Protein AF-A0AB37XNT4-F1 (afdb_monomer_lite)

Structure (mmCIF, N/CA/C/O backbone):
data_AF-A0AB37XNT4-F1
#
_entry.id   AF-A0AB37XNT4-F1
#
loop_
_atom_site.group_PDB
_atom_site.id
_atom_site.type_symbol
_atom_site.label_atom_id
_atom_site.label_alt_id
_atom_site.label_comp_id
_atom_site.label_asym_id
_atom_site.label_entity_id
_atom_site.label_seq_id
_atom_site.pdbx_PDB_ins_code
_atom_site.Cartn_x
_atom_site.Cartn_y
_atom_site.Cartn_z
_atom_site.occupancy
_atom_site.B_iso_or_equiv
_atom_site.auth_seq_id
_atom_site.auth_comp_id
_atom_site.auth_asym_id
_atom_site.auth_atom_id
_atom_site.pdbx_PDB_model_num
ATOM 1 N N . ARG A 1 1 ? -1.175 14.781 5.960 1.00 60.75 1 ARG A N 1
ATOM 2 C CA . ARG A 1 1 ? -1.806 15.067 7.272 1.00 60.75 1 ARG A CA 1
ATOM 3 C C . ARG A 1 1 ? -3.332 14.944 7.204 1.00 60.75 1 ARG A C 1
ATOM 5 O O . ARG A 1 1 ? -3.859 14.087 7.893 1.00 60.75 1 ARG A O 1
ATOM 12 N N . TYR A 1 2 ? -4.024 15.698 6.337 1.00 84.31 2 TYR A N 1
ATOM 13 C CA . TYR A 1 2 ? -5.500 15.709 6.272 1.00 84.31 2 TYR A CA 1
ATOM 14 C C . TYR A 1 2 ? -6.149 14.362 5.913 1.00 84.31 2 TYR A C 1
ATOM 16 O O . TYR A 1 2 ? -7.050 13.929 6.620 1.00 84.31 2 TYR A O 1
ATOM 24 N N . TYR A 1 3 ? -5.647 13.655 4.892 1.00 90.50 3 TYR A N 1
ATOM 25 C CA . TYR A 1 3 ? -6.221 12.363 4.488 1.00 90.50 3 TYR A CA 1
ATOM 26 C C . TYR A 1 3 ? -6.185 11.316 5.607 1.00 90.50 3 TYR A C 1
ATOM 28 O O . TYR A 1 3 ? -7.192 10.680 5.884 1.00 90.50 3 TYR A O 1
ATOM 36 N N . MET A 1 4 ? -5.052 11.177 6.301 1.00 92.94 4 MET A N 1
ATOM 37 C CA . MET A 1 4 ? -4.927 10.187 7.376 1.00 92.94 4 MET A CA 1
ATOM 38 C C . MET A 1 4 ? -5.792 10.518 8.589 1.00 92.94 4 MET A C 1
ATOM 40 O O . MET A 1 4 ? -6.314 9.599 9.207 1.00 92.94 4 MET A O 1
ATOM 44 N N . ALA A 1 5 ? -5.974 11.801 8.908 1.00 92.94 5 ALA A N 1
ATOM 45 C CA . ALA A 1 5 ? -6.881 12.213 9.975 1.00 92.94 5 ALA A CA 1
ATOM 46 C C . ALA A 1 5 ? -8.344 11.879 9.631 1.00 92.94 5 ALA A C 1
ATOM 48 O O . ALA A 1 5 ? -9.057 11.339 10.469 1.00 92.94 5 ALA A O 1
ATOM 49 N N . ALA A 1 6 ? -8.770 12.122 8.386 1.00 95.12 6 ALA A N 1
ATOM 50 C CA . ALA A 1 6 ? -10.111 11.758 7.929 1.00 95.12 6 ALA A CA 1
ATOM 51 C C . ALA A 1 6 ? -10.326 10.234 7.915 1.00 95.12 6 ALA A C 1
ATOM 53 O O . ALA A 1 6 ? -11.342 9.747 8.400 1.00 95.12 6 ALA A O 1
ATOM 54 N N . LEU A 1 7 ? -9.352 9.462 7.417 1.00 96.88 7 LEU A N 1
ATOM 55 C CA . LEU A 1 7 ? -9.419 7.997 7.453 1.00 96.88 7 LEU A CA 1
ATOM 56 C C . LEU A 1 7 ? -9.465 7.471 8.893 1.00 96.88 7 LEU A C 1
ATOM 58 O O . LEU A 1 7 ? -10.195 6.521 9.165 1.00 96.88 7 LEU A O 1
ATOM 62 N N . ALA A 1 8 ? -8.708 8.083 9.810 1.00 97.00 8 ALA A N 1
ATOM 63 C CA . ALA A 1 8 ? -8.738 7.731 11.224 1.00 97.00 8 ALA A CA 1
ATOM 64 C C . ALA A 1 8 ? -10.135 7.939 11.805 1.00 97.00 8 ALA A C 1
ATOM 66 O O . ALA A 1 8 ? -10.679 7.012 12.396 1.00 97.00 8 ALA A O 1
ATOM 67 N N . ASP A 1 9 ? -10.749 9.094 11.551 1.00 97.00 9 ASP A N 1
ATOM 68 C CA . ASP A 1 9 ? -12.101 9.392 12.012 1.00 97.00 9 ASP A CA 1
ATOM 69 C C . ASP A 1 9 ? -13.128 8.371 11.494 1.00 97.00 9 ASP A C 1
ATOM 71 O O . ASP A 1 9 ? -13.806 7.715 12.286 1.00 97.00 9 ASP A O 1
ATOM 75 N N . ILE A 1 10 ? -13.144 8.135 10.176 1.00 97.75 10 ILE A N 1
ATOM 76 C CA . ILE A 1 10 ? -14.071 7.200 9.521 1.00 97.75 10 ILE A CA 1
ATOM 77 C C . ILE A 1 10 ? -13.877 5.762 10.026 1.00 97.75 10 ILE A C 1
ATOM 79 O O . ILE A 1 10 ? -14.852 5.032 10.213 1.00 97.75 10 ILE A O 1
ATOM 83 N N . SER A 1 11 ? -12.634 5.339 10.287 1.00 98.00 11 SER A N 1
ATOM 84 C CA . SER A 1 11 ? -12.341 3.970 10.739 1.00 98.00 11 SER A CA 1
ATOM 85 C C . SER A 1 11 ? -13.003 3.621 12.079 1.00 98.00 11 SER A C 1
ATOM 87 O O . SER A 1 11 ? -13.294 2.452 12.343 1.00 98.00 11 SER A O 1
ATOM 89 N N . ARG A 1 12 ? -13.308 4.622 12.912 1.00 96.69 12 ARG A N 1
ATOM 90 C CA . ARG A 1 12 ? -13.919 4.413 14.232 1.00 96.69 12 ARG A CA 1
ATOM 91 C C . ARG A 1 12 ? -15.399 4.052 14.160 1.00 96.69 12 ARG A C 1
ATOM 93 O O . ARG A 1 12 ? -15.941 3.549 15.142 1.00 96.69 12 ARG A O 1
ATOM 100 N N . TYR A 1 13 ? -16.066 4.272 13.026 1.00 97.81 13 TYR A N 1
ATOM 101 C CA . TYR A 1 13 ? -17.472 3.914 12.907 1.00 97.81 13 TYR A CA 1
ATOM 102 C C . TYR A 1 13 ? -17.661 2.388 12.926 1.00 97.81 13 TYR A C 1
ATOM 104 O O . TYR A 1 13 ? -16.975 1.667 12.192 1.00 97.81 13 TYR A O 1
ATOM 112 N N . PRO A 1 14 ? -18.607 1.862 13.728 1.00 96.50 14 PRO A N 1
ATOM 113 C CA . PRO A 1 14 ? -18.768 0.418 13.910 1.00 96.50 14 PRO A CA 1
ATOM 114 C C . PRO A 1 14 ? -19.217 -0.304 12.632 1.00 96.50 14 PRO A C 1
ATOM 116 O O . PRO A 1 14 ? -18.867 -1.461 12.433 1.00 96.50 14 PRO A O 1
ATOM 119 N N . HIS A 1 15 ? -19.943 0.380 11.743 1.00 97.56 15 HIS A N 1
ATOM 120 C CA . HIS A 1 15 ? -20.413 -0.170 10.466 1.00 97.56 15 HIS A CA 1
ATOM 121 C C . HIS A 1 15 ? -19.362 -0.099 9.344 1.00 97.56 15 HIS A C 1
ATOM 123 O O . HIS A 1 15 ? -19.542 -0.712 8.294 1.00 97.56 15 HIS A O 1
ATOM 129 N N . VAL A 1 16 ? -18.262 0.636 9.544 1.00 98.12 16 VAL A N 1
ATOM 130 C CA . VAL A 1 16 ? -17.162 0.703 8.578 1.00 98.12 16 VAL A CA 1
ATOM 131 C C . VAL A 1 16 ? -16.240 -0.487 8.805 1.00 98.12 16 VAL A C 1
ATOM 133 O O . VAL A 1 16 ? -15.654 -0.631 9.879 1.00 98.12 16 VAL A O 1
ATOM 136 N N . GLN A 1 17 ? -16.089 -1.325 7.780 1.00 97.94 17 GLN A N 1
ATOM 137 C CA . GLN A 1 17 ? -15.220 -2.506 7.826 1.00 97.94 17 GLN A CA 1
ATOM 138 C C . GLN A 1 17 ? -13.769 -2.201 7.438 1.00 97.94 17 GLN A C 1
ATOM 140 O O . GLN A 1 17 ? -12.850 -2.852 7.928 1.00 97.94 17 GLN A O 1
ATOM 145 N N . ALA A 1 18 ? -13.553 -1.221 6.559 1.00 97.69 18 ALA A N 1
ATOM 146 C CA . ALA A 1 18 ? -12.229 -0.830 6.102 1.00 97.69 18 ALA A CA 1
ATOM 147 C C . ALA A 1 18 ? -12.217 0.623 5.620 1.00 97.69 18 ALA A C 1
ATOM 149 O O . ALA A 1 18 ? -13.215 1.133 5.113 1.00 97.69 18 ALA A O 1
ATOM 150 N N . VAL A 1 19 ? -11.058 1.261 5.735 1.00 97.62 19 VAL A N 1
ATOM 151 C CA . VAL A 1 19 ? -10.743 2.553 5.122 1.00 97.62 19 VAL A CA 1
ATOM 152 C C . VAL A 1 19 ? -9.451 2.403 4.336 1.00 97.62 19 VAL A C 1
ATOM 154 O O . VAL A 1 19 ? -8.555 1.673 4.762 1.00 97.62 19 VAL A O 1
ATOM 157 N N . GLY A 1 20 ? -9.313 3.085 3.203 1.00 95.50 20 GLY A N 1
ATOM 158 C CA . 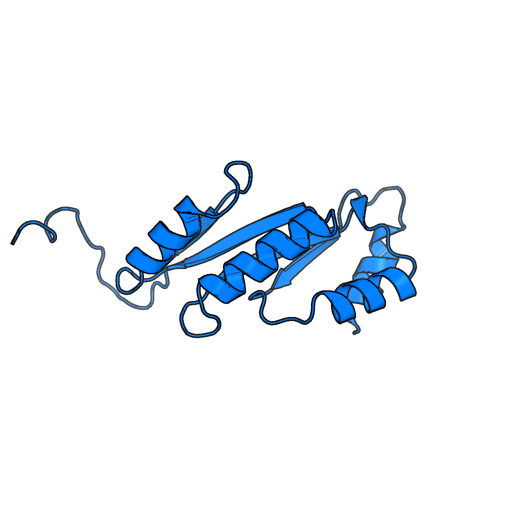GLY A 1 20 ? -8.082 2.967 2.438 1.00 95.50 20 GLY A CA 1
ATOM 159 C C . GLY A 1 20 ? -7.817 4.086 1.456 1.00 95.50 20 GLY A C 1
ATOM 160 O O . GLY A 1 20 ? -8.694 4.884 1.135 1.00 95.50 20 GLY A O 1
ATOM 161 N N . ILE A 1 21 ? -6.564 4.142 1.015 1.00 93.50 21 ILE A N 1
ATOM 162 C CA . ILE A 1 21 ? -6.066 5.134 0.067 1.00 93.50 21 ILE A CA 1
ATOM 163 C C . ILE A 1 21 ? -5.013 4.509 -0.849 1.00 93.50 21 ILE A C 1
ATOM 165 O O . ILE A 1 21 ? -4.246 3.632 -0.439 1.00 93.50 21 ILE A O 1
ATOM 169 N N . GLN A 1 22 ? -4.979 4.979 -2.094 1.00 92.94 22 GLN A N 1
ATOM 170 C CA . GLN A 1 22 ? -3.924 4.659 -3.045 1.00 92.94 22 GLN A CA 1
ATOM 171 C C . GLN A 1 22 ? -2.720 5.592 -2.858 1.00 92.94 22 GLN A C 1
ATOM 173 O O . GLN A 1 22 ? -2.860 6.791 -2.629 1.00 92.94 22 GLN A O 1
ATOM 178 N N . THR A 1 23 ? -1.517 5.047 -2.991 1.00 90.94 23 THR A N 1
ATOM 179 C CA . THR A 1 23 ? -0.256 5.778 -2.889 1.00 90.94 23 THR A CA 1
ATOM 180 C C . THR A 1 23 ? 0.795 5.163 -3.806 1.00 90.94 23 THR A C 1
ATOM 182 O O . THR A 1 23 ? 0.780 3.964 -4.059 1.00 90.94 23 THR A O 1
ATOM 185 N N . ASN A 1 24 ? 1.755 5.956 -4.273 1.00 88.06 24 ASN A N 1
ATOM 186 C CA . ASN A 1 24 ? 2.932 5.465 -4.995 1.00 88.06 24 ASN A CA 1
ATOM 187 C C . ASN A 1 24 ? 4.033 4.899 -4.066 1.00 88.06 24 ASN A C 1
ATOM 189 O O . ASN A 1 24 ? 5.159 4.667 -4.497 1.00 88.06 24 ASN A O 1
ATOM 193 N N . ALA A 1 25 ? 3.729 4.728 -2.774 1.00 86.50 25 ALA A N 1
ATOM 194 C CA . ALA A 1 25 ? 4.657 4.288 -1.732 1.00 86.50 25 ALA A CA 1
ATOM 195 C C . ALA A 1 25 ? 5.856 5.223 -1.469 1.00 86.50 25 ALA A C 1
ATOM 197 O O . ALA A 1 25 ? 6.776 4.855 -0.742 1.00 86.50 25 ALA A O 1
ATOM 198 N N . SER A 1 26 ? 5.839 6.465 -1.966 1.00 82.62 26 SER A N 1
ATOM 199 C CA . SER A 1 26 ? 6.906 7.445 -1.714 1.00 82.62 26 SER A CA 1
ATOM 200 C C . SER A 1 26 ? 6.748 8.208 -0.386 1.00 82.62 26 SER A C 1
ATOM 202 O O . SER A 1 26 ? 7.335 9.276 -0.210 1.00 82.62 26 SER A O 1
ATOM 204 N N . PHE A 1 27 ? 5.929 7.708 0.544 1.00 82.81 27 PHE A N 1
ATOM 205 C CA . PHE A 1 27 ? 5.588 8.379 1.800 1.00 82.81 27 PHE A CA 1
ATOM 206 C C . PHE A 1 27 ? 6.489 7.949 2.970 1.00 82.81 27 PHE A C 1
ATOM 208 O O . PHE A 1 27 ? 7.165 6.921 2.936 1.00 82.81 27 PHE A O 1
ATOM 215 N N . SER A 1 28 ? 6.473 8.742 4.045 1.00 89.44 28 SER A N 1
ATOM 216 C CA . SER A 1 28 ? 7.014 8.331 5.345 1.00 89.44 28 SER A CA 1
ATOM 217 C C . SER A 1 28 ? 5.973 7.486 6.075 1.00 89.44 28 SER A C 1
ATOM 219 O O . SER A 1 28 ? 4.950 8.017 6.521 1.00 89.44 28 SER A O 1
ATOM 221 N N . LEU A 1 29 ? 6.223 6.179 6.202 1.00 88.69 29 LEU A N 1
ATOM 222 C CA . LEU A 1 29 ? 5.335 5.275 6.938 1.00 88.69 29 LEU A CA 1
ATOM 223 C C . LEU A 1 29 ? 5.153 5.719 8.392 1.00 88.69 29 LEU A C 1
ATOM 225 O O . LEU A 1 29 ? 4.034 5.718 8.896 1.00 88.69 29 LEU A O 1
ATOM 229 N N . MET A 1 30 ? 6.229 6.179 9.034 1.00 89.88 30 MET A N 1
ATOM 230 C CA . MET A 1 30 ? 6.178 6.703 10.399 1.00 89.88 30 MET A CA 1
ATOM 231 C C . MET A 1 30 ? 5.203 7.871 10.520 1.00 89.88 30 MET A C 1
ATOM 233 O O . MET A 1 30 ? 4.297 7.831 11.346 1.00 89.88 30 MET A O 1
ATOM 237 N N . SER A 1 31 ? 5.324 8.874 9.648 1.00 91.12 31 SER A N 1
ATOM 238 C CA . SER A 1 31 ? 4.456 10.056 9.692 1.00 91.12 31 SER A CA 1
ATOM 239 C C . SER A 1 31 ? 3.000 9.726 9.338 1.00 91.12 31 SER A C 1
ATOM 241 O O . SER A 1 31 ? 2.074 10.357 9.856 1.00 91.12 31 SER A O 1
ATOM 243 N N . LEU A 1 32 ? 2.782 8.737 8.460 1.00 91.69 32 LEU A N 1
ATOM 244 C CA . LEU A 1 32 ? 1.454 8.219 8.124 1.00 91.69 32 LEU A CA 1
ATOM 245 C C . LEU A 1 32 ? 0.798 7.565 9.346 1.00 91.69 32 LEU A C 1
ATOM 247 O O . LEU A 1 32 ? -0.333 7.913 9.689 1.00 91.69 32 LEU A O 1
ATOM 251 N N . LEU A 1 33 ? 1.520 6.659 10.009 1.00 91.44 33 LEU A N 1
ATOM 252 C CA . LEU A 1 33 ? 1.060 5.950 11.201 1.00 91.44 33 LEU A CA 1
ATOM 253 C C . LEU A 1 33 ? 0.811 6.902 12.366 1.00 91.44 33 LEU A C 1
ATOM 255 O O . LEU A 1 33 ? -0.223 6.802 13.018 1.00 91.44 33 LEU A O 1
ATOM 259 N N . GLU A 1 34 ? 1.725 7.840 12.603 1.00 92.88 34 GLU A N 1
ATOM 260 C CA . GLU A 1 34 ? 1.584 8.864 13.637 1.00 92.88 34 GLU A CA 1
ATOM 261 C C . GLU A 1 34 ? 0.320 9.697 13.410 1.00 92.88 34 GLU A C 1
ATOM 263 O O . GLU A 1 34 ? -0.499 9.833 14.316 1.00 92.88 34 GLU A O 1
ATOM 268 N N . SER A 1 35 ? 0.098 10.170 12.178 1.00 93.31 35 SER A N 1
ATOM 269 C CA . SER A 1 35 ? -1.099 10.950 11.841 1.00 93.31 35 SER A CA 1
ATOM 270 C C . SER A 1 35 ? -2.393 10.154 12.048 1.00 93.31 35 SER A C 1
ATOM 272 O O . SER A 1 35 ? -3.373 10.701 12.545 1.00 93.31 35 SER A O 1
ATOM 274 N N . PHE A 1 36 ? -2.413 8.874 11.664 1.00 95.19 36 PHE A N 1
ATOM 275 C CA . PHE A 1 36 ? -3.596 8.020 11.805 1.00 95.19 36 PHE A CA 1
ATOM 276 C C . PHE A 1 36 ? -3.888 7.679 13.273 1.00 95.19 36 PHE A C 1
ATOM 278 O O . PHE A 1 36 ? -5.031 7.765 13.721 1.00 95.19 36 PHE A O 1
ATOM 285 N N . ARG A 1 37 ? -2.845 7.360 14.051 1.00 92.38 37 ARG A N 1
ATOM 286 C CA . ARG A 1 37 ? -2.956 7.078 15.490 1.00 92.38 37 ARG A CA 1
ATOM 287 C C . ARG A 1 37 ? -3.373 8.310 16.285 1.00 92.38 37 ARG A C 1
ATOM 289 O O . ARG A 1 37 ? -4.234 8.195 17.148 1.00 92.38 37 ARG A O 1
ATOM 296 N N . ALA A 1 38 ? -2.823 9.484 15.969 1.00 93.44 38 ALA A N 1
ATOM 297 C CA . ALA A 1 38 ? -3.205 10.740 16.615 1.00 93.44 38 ALA A CA 1
ATOM 298 C C . ALA A 1 38 ? -4.693 11.081 16.407 1.00 93.44 38 ALA A C 1
ATOM 300 O O . ALA A 1 38 ? -5.302 11.706 17.268 1.00 93.44 38 ALA A O 1
ATOM 301 N N . GLY A 1 39 ? -5.291 10.637 15.294 1.00 91.94 39 GLY A N 1
ATOM 302 C CA . GLY A 1 39 ? -6.732 10.737 15.039 1.00 91.94 39 GLY A CA 1
ATOM 303 C C . GLY A 1 39 ? -7.587 9.653 15.712 1.00 91.94 39 GLY A C 1
ATOM 304 O O . GLY A 1 39 ? -8.794 9.622 15.491 1.00 91.94 39 GLY A O 1
ATOM 305 N N . GLY A 1 40 ? -6.990 8.747 16.497 1.00 94.75 40 GLY A N 1
ATOM 306 C CA . GLY A 1 40 ? -7.688 7.629 17.142 1.00 94.75 40 GLY A CA 1
ATOM 307 C C . GLY A 1 40 ? -8.118 6.518 16.179 1.00 94.75 40 GLY A C 1
ATOM 308 O O . GLY A 1 40 ? -9.081 5.811 16.465 1.00 94.75 40 GLY A O 1
ATOM 309 N N . GLY A 1 41 ? -7.455 6.393 15.027 1.00 96.19 41 GLY A N 1
ATOM 310 C CA . GLY A 1 41 ? -7.844 5.443 13.990 1.00 96.19 41 GLY A CA 1
ATOM 311 C C . GLY A 1 41 ? -7.642 3.979 14.386 1.00 96.19 41 GLY A C 1
ATOM 312 O O . GLY A 1 41 ? -6.656 3.621 15.035 1.00 96.19 41 GLY A O 1
ATOM 313 N N . ASP A 1 42 ? -8.550 3.116 13.933 1.00 95.94 42 ASP A N 1
ATOM 314 C CA . ASP A 1 42 ? -8.453 1.664 14.081 1.00 95.94 42 ASP A CA 1
ATOM 315 C C . ASP A 1 42 ? -7.562 1.080 12.974 1.00 95.94 42 ASP A C 1
ATOM 317 O O . ASP A 1 42 ? -7.953 0.982 11.806 1.00 95.94 42 ASP A O 1
ATOM 321 N N . ILE A 1 43 ? -6.333 0.697 13.336 1.00 93.69 43 ILE A N 1
ATOM 322 C CA . ILE A 1 43 ? -5.335 0.209 12.373 1.00 93.69 43 ILE A CA 1
ATOM 323 C C . ILE A 1 43 ? -5.757 -1.103 11.707 1.00 93.69 43 ILE A C 1
ATOM 325 O O . ILE A 1 43 ? -5.385 -1.347 10.560 1.00 93.69 43 ILE A O 1
ATOM 329 N N . SER A 1 44 ? -6.592 -1.909 12.373 1.00 94.94 44 SER A N 1
ATOM 330 C CA . SER A 1 44 ? -7.081 -3.180 11.828 1.00 94.94 44 SER A CA 1
ATOM 331 C C . SER A 1 44 ? -7.977 -2.984 10.601 1.00 94.94 44 SER A C 1
ATOM 333 O O . SER A 1 44 ? -8.120 -3.900 9.785 1.00 94.94 44 SER A O 1
ATOM 335 N N . LYS A 1 45 ? -8.515 -1.771 10.415 1.00 97.19 45 LYS A N 1
ATOM 336 C CA . LYS A 1 45 ? -9.354 -1.365 9.280 1.00 97.19 45 LYS A CA 1
ATOM 337 C C . LYS A 1 45 ? -8.594 -0.592 8.205 1.00 97.19 45 LYS A C 1
ATOM 339 O O . LYS A 1 45 ? -9.140 -0.379 7.124 1.00 97.19 45 LYS A O 1
ATOM 344 N N . LEU A 1 46 ? -7.352 -0.176 8.461 1.00 96.62 46 L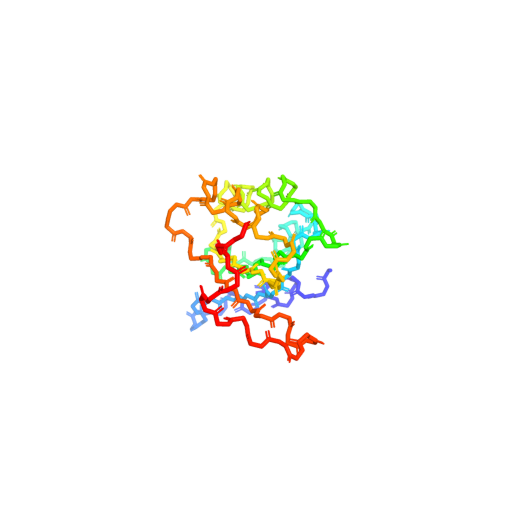EU A N 1
ATOM 345 C CA . LEU A 1 46 ? -6.560 0.575 7.490 1.00 96.62 46 LEU A CA 1
ATOM 346 C C . LEU A 1 46 ? -6.067 -0.345 6.365 1.00 96.62 46 LEU A C 1
ATOM 348 O O . LEU A 1 46 ? -5.484 -1.405 6.609 1.00 96.62 46 LEU A O 1
ATOM 352 N N . ARG A 1 47 ? -6.306 0.071 5.121 1.00 95.88 47 ARG A N 1
ATOM 353 C CA . ARG A 1 47 ? -5.884 -0.605 3.894 1.00 95.88 47 ARG A CA 1
ATOM 354 C C . ARG A 1 47 ? -5.088 0.348 3.015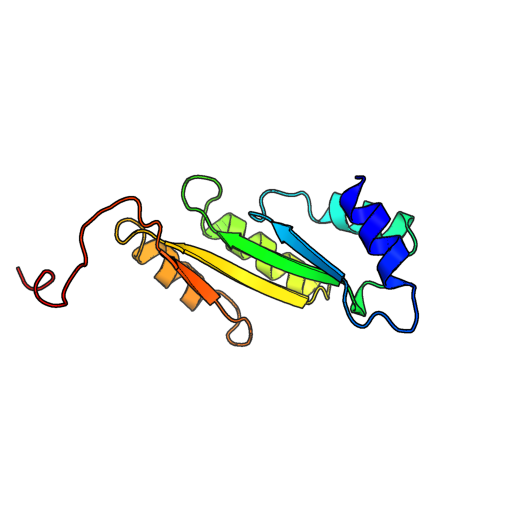 1.00 95.88 47 ARG A C 1
ATOM 356 O O . ARG A 1 47 ? -5.521 1.475 2.794 1.00 95.88 47 ARG A O 1
ATOM 363 N N . LEU A 1 48 ? -3.953 -0.095 2.482 1.00 95.00 48 LEU A N 1
ATOM 364 C CA . LEU A 1 48 ? -3.186 0.699 1.519 1.00 95.00 48 LEU A CA 1
ATOM 365 C C . LEU A 1 48 ? -3.097 0.002 0.168 1.00 95.00 48 LEU A C 1
ATOM 367 O O . LEU A 1 48 ? -2.782 -1.181 0.078 1.00 95.00 48 LEU A O 1
ATOM 371 N N . TRP A 1 49 ? -3.331 0.771 -0.886 1.00 94.31 49 TRP A N 1
ATOM 372 C CA . TRP A 1 49 ? -3.035 0.361 -2.249 1.00 94.31 49 TRP A CA 1
ATOM 373 C C . TRP A 1 49 ? -1.735 1.045 -2.669 1.00 94.31 49 TRP A C 1
ATOM 375 O O . TRP A 1 49 ? -1.696 2.249 -2.914 1.00 94.31 49 TRP A O 1
ATOM 385 N N . CYS A 1 50 ? -0.666 0.267 -2.818 1.00 95.06 50 CYS A N 1
ATOM 386 C CA . CYS A 1 50 ? 0.631 0.746 -3.286 1.00 95.06 50 CYS A CA 1
ATOM 387 C C . CYS A 1 50 ? 0.768 0.583 -4.809 1.00 95.06 50 CYS A C 1
ATOM 389 O O . CYS A 1 50 ? 0.562 -0.500 -5.341 1.00 95.06 50 CYS A O 1
ATOM 391 N N . SER A 1 51 ? 1.102 1.649 -5.533 1.00 94.44 51 SER A N 1
ATOM 392 C CA . SER A 1 51 ? 1.308 1.630 -6.989 1.00 94.44 51 SER A CA 1
ATOM 393 C C . SER A 1 51 ? 2.771 1.888 -7.318 1.00 94.44 51 SER A C 1
ATOM 395 O O . SER A 1 51 ? 3.269 2.991 -7.113 1.00 94.44 51 SER A O 1
ATOM 397 N N . PHE A 1 52 ? 3.466 0.879 -7.821 1.00 94.81 52 PHE A N 1
ATOM 398 C CA . PHE A 1 52 ? 4.840 0.999 -8.273 1.00 94.81 52 PHE A CA 1
ATOM 399 C C . PHE A 1 52 ? 4.898 1.699 -9.633 1.00 94.81 52 PHE A C 1
ATOM 401 O O . PHE A 1 52 ? 4.198 1.328 -10.578 1.00 94.81 52 PHE A O 1
ATOM 408 N N . HIS A 1 53 ? 5.759 2.706 -9.730 1.00 92.56 53 HIS A N 1
ATOM 409 C CA . HIS A 1 53 ? 6.102 3.352 -10.986 1.00 92.56 53 HIS A CA 1
ATOM 410 C C . HIS A 1 53 ? 7.630 3.488 -11.043 1.00 92.56 53 HIS A C 1
ATOM 412 O O . HIS A 1 53 ? 8.176 4.258 -10.244 1.00 92.56 53 HIS A O 1
ATOM 418 N N . PRO A 1 54 ? 8.324 2.793 -11.966 1.00 90.88 54 PRO A N 1
ATOM 419 C CA . PRO A 1 54 ? 9.789 2.794 -12.034 1.00 90.88 54 PRO A CA 1
ATOM 420 C C . PRO A 1 54 ? 10.425 4.191 -12.086 1.00 90.88 54 PRO A C 1
ATOM 422 O O . PRO A 1 54 ? 11.479 4.417 -11.503 1.00 90.88 54 PRO A O 1
ATOM 425 N N . SER A 1 55 ? 9.766 5.171 -12.721 1.00 89.12 55 SER A N 1
ATOM 426 C CA . SER A 1 55 ? 10.271 6.558 -12.760 1.00 89.12 55 SER A CA 1
ATOM 427 C C . SER A 1 55 ? 10.106 7.360 -11.456 1.00 89.12 55 SER A C 1
ATOM 429 O O . SER A 1 55 ? 10.622 8.471 -11.370 1.00 89.12 55 SER A O 1
ATOM 431 N N . GLN A 1 56 ? 9.372 6.849 -10.461 1.00 90.38 56 GLN A N 1
ATOM 432 C CA . GLN A 1 56 ? 9.062 7.569 -9.215 1.00 90.38 56 GLN A CA 1
ATOM 433 C C . GLN A 1 56 ? 9.759 6.977 -7.986 1.00 90.38 56 GLN A C 1
ATOM 435 O O . GLN A 1 56 ? 10.043 7.696 -7.027 1.00 90.38 56 GLN A O 1
ATOM 440 N N . ILE A 1 57 ? 10.006 5.668 -7.981 1.00 92.50 57 ILE A N 1
ATOM 441 C CA . ILE A 1 57 ? 10.607 4.940 -6.863 1.00 92.50 57 ILE A CA 1
ATOM 442 C C . ILE A 1 57 ? 11.355 3.721 -7.405 1.00 92.50 57 ILE A C 1
ATOM 444 O O . ILE A 1 57 ? 10.917 3.115 -8.377 1.00 92.50 57 ILE A O 1
ATOM 448 N N . THR A 1 58 ? 12.474 3.349 -6.782 1.00 93.62 58 THR A N 1
ATOM 449 C CA . THR A 1 58 ? 13.192 2.120 -7.150 1.00 93.62 58 THR A CA 1
ATOM 450 C C . THR A 1 58 ? 12.443 0.882 -6.658 1.00 93.62 58 THR A C 1
ATOM 452 O O . THR A 1 58 ? 11.714 0.940 -5.661 1.00 93.62 58 THR A O 1
ATOM 455 N N . ALA A 1 59 ? 12.639 -0.255 -7.328 1.00 94.31 59 ALA A N 1
ATOM 456 C CA . ALA A 1 59 ? 12.025 -1.524 -6.945 1.00 94.31 59 ALA A CA 1
ATOM 457 C C . ALA A 1 59 ? 12.397 -1.936 -5.507 1.00 94.31 59 ALA A C 1
ATOM 459 O O . ALA A 1 59 ? 11.536 -2.351 -4.733 1.00 94.31 59 ALA A O 1
ATOM 460 N N . GLU A 1 60 ? 13.655 -1.744 -5.105 1.00 95.81 60 GLU A N 1
ATOM 461 C CA . GLU A 1 60 ? 14.148 -2.069 -3.764 1.00 95.81 60 GLU A CA 1
ATOM 462 C C . GLU A 1 60 ? 13.451 -1.230 -2.696 1.00 95.81 60 GLU A C 1
ATOM 464 O O . GLU A 1 60 ? 12.984 -1.761 -1.687 1.00 95.81 60 GLU A O 1
ATOM 469 N N . ARG A 1 61 ? 13.337 0.084 -2.926 1.00 94.81 61 ARG A N 1
ATOM 470 C CA . ARG A 1 61 ? 12.688 0.986 -1.972 1.00 94.81 61 ARG A CA 1
ATOM 471 C C . ARG A 1 61 ? 11.189 0.710 -1.894 1.00 94.81 61 ARG A C 1
ATOM 473 O O . ARG A 1 61 ? 10.622 0.752 -0.804 1.00 94.81 61 ARG A O 1
ATOM 480 N N . PHE A 1 62 ? 10.550 0.396 -3.020 1.00 95.62 62 PHE A N 1
ATOM 481 C CA . PHE A 1 62 ? 9.145 -0.007 -3.049 1.00 95.62 62 PHE A CA 1
ATOM 482 C C . PHE A 1 62 ? 8.909 -1.305 -2.262 1.00 95.62 62 PHE A C 1
ATOM 484 O O . PHE A 1 62 ? 7.995 -1.369 -1.439 1.00 95.62 62 PHE A O 1
ATOM 491 N N . LEU A 1 63 ? 9.768 -2.314 -2.447 1.00 95.56 63 LEU A N 1
ATOM 492 C CA . LEU A 1 63 ? 9.718 -3.563 -1.686 1.00 95.56 63 LEU A CA 1
ATOM 493 C C . LEU A 1 63 ? 9.882 -3.307 -0.183 1.00 95.56 63 LEU A C 1
ATOM 495 O O . LEU A 1 63 ? 9.081 -3.799 0.608 1.00 95.56 63 LEU A O 1
ATOM 499 N N . GLN A 1 64 ? 10.873 -2.503 0.216 1.00 95.81 64 GLN A N 1
ATOM 500 C CA . GLN A 1 64 ? 11.087 -2.140 1.621 1.00 95.81 64 GLN A CA 1
ATOM 501 C C . GLN A 1 64 ? 9.848 -1.487 2.243 1.00 95.81 64 GLN A C 1
ATOM 503 O O . GLN A 1 64 ? 9.483 -1.823 3.368 1.00 95.81 64 GLN A O 1
ATOM 508 N N . GLN A 1 65 ? 9.169 -0.602 1.507 1.00 95.00 65 GLN A N 1
ATOM 509 C CA . GLN A 1 65 ? 7.915 0.004 1.960 1.00 95.00 65 GLN A CA 1
ATOM 510 C C . GLN A 1 65 ? 6.821 -1.048 2.157 1.00 95.00 65 GLN A C 1
ATOM 512 O O . GLN A 1 65 ? 6.193 -1.081 3.212 1.00 95.00 65 GLN A O 1
ATOM 517 N N . CYS A 1 66 ? 6.629 -1.953 1.196 1.00 95.12 66 CYS A N 1
ATOM 518 C CA . CYS A 1 66 ? 5.627 -3.018 1.299 1.00 95.12 66 CYS A CA 1
ATOM 519 C C . CYS A 1 66 ? 5.886 -3.944 2.500 1.00 95.12 66 CYS A C 1
ATOM 521 O O . CYS A 1 66 ? 4.971 -4.263 3.258 1.00 95.12 66 CYS A O 1
ATOM 523 N N . LEU A 1 67 ? 7.143 -4.332 2.731 1.00 95.12 67 LEU A N 1
ATOM 524 C CA . LEU A 1 67 ? 7.517 -5.156 3.883 1.00 95.12 67 LEU A CA 1
ATOM 525 C C . LEU A 1 67 ? 7.320 -4.411 5.209 1.00 95.12 67 LEU A C 1
ATOM 527 O O . LEU A 1 67 ? 6.852 -5.002 6.183 1.00 95.12 67 LEU A O 1
ATOM 531 N N . ALA A 1 68 ? 7.610 -3.109 5.244 1.00 95.12 68 ALA A N 1
ATOM 532 C CA . ALA A 1 68 ? 7.361 -2.280 6.417 1.00 95.12 68 ALA A CA 1
ATOM 533 C C . ALA A 1 68 ? 5.857 -2.155 6.731 1.00 95.12 68 ALA A C 1
ATOM 535 O O . ALA A 1 68 ? 5.480 -2.144 7.902 1.00 95.12 68 ALA A O 1
ATOM 536 N N . LEU A 1 69 ? 4.988 -2.132 5.713 1.00 94.12 69 LEU A N 1
ATOM 537 C CA . LEU A 1 69 ? 3.534 -2.183 5.904 1.00 94.12 69 LEU A CA 1
ATOM 538 C C . LEU A 1 69 ? 3.082 -3.495 6.541 1.00 94.12 69 LEU A C 1
ATOM 540 O O . LEU A 1 69 ? 2.314 -3.463 7.504 1.00 94.12 69 LEU A O 1
ATOM 544 N N . SER A 1 70 ? 3.602 -4.628 6.059 1.00 92.88 70 SER A N 1
ATOM 545 C CA . SER A 1 70 ? 3.345 -5.934 6.675 1.00 92.88 70 SER A CA 1
ATOM 546 C C . SER A 1 70 ? 3.800 -5.964 8.135 1.00 92.88 70 SER A C 1
ATOM 548 O O . SER A 1 70 ? 3.041 -6.386 9.004 1.00 92.88 70 SER A O 1
ATOM 550 N N . ALA A 1 71 ? 5.003 -5.460 8.428 1.00 93.69 71 ALA A N 1
ATOM 551 C CA . ALA A 1 71 ? 5.534 -5.394 9.790 1.00 93.69 71 ALA A CA 1
ATOM 552 C C . ALA A 1 71 ? 4.703 -4.480 10.712 1.00 93.69 71 ALA A C 1
ATOM 554 O O . ALA A 1 71 ? 4.596 -4.737 11.908 1.00 93.69 71 ALA A O 1
ATOM 555 N N . ALA A 1 72 ? 4.078 -3.438 10.158 1.00 92.25 72 ALA A N 1
ATOM 556 C CA . ALA A 1 72 ? 3.170 -2.551 10.881 1.00 92.25 72 ALA A CA 1
ATOM 557 C C . ALA A 1 72 ? 1.749 -3.125 11.065 1.00 92.25 72 ALA A C 1
ATOM 559 O O . ALA A 1 72 ? 0.899 -2.450 11.649 1.00 92.25 72 ALA A O 1
ATOM 560 N N . GLY A 1 73 ? 1.470 -4.335 10.560 1.00 91.50 73 GLY A N 1
ATOM 561 C CA . GLY A 1 73 ? 0.146 -4.963 10.614 1.00 91.50 73 GLY A CA 1
ATOM 562 C C . GLY A 1 73 ? -0.887 -4.320 9.684 1.00 91.50 73 GLY A C 1
ATOM 563 O O . GLY A 1 73 ? -2.084 -4.561 9.832 1.00 91.50 73 GLY A O 1
ATOM 564 N N . ILE A 1 74 ? -0.451 -3.491 8.731 1.00 93.12 74 ILE A N 1
ATOM 565 C CA . ILE A 1 74 ? -1.340 -2.872 7.748 1.00 93.12 74 ILE A CA 1
ATOM 566 C C . ILE A 1 74 ? -1.606 -3.886 6.642 1.00 93.12 74 ILE A C 1
ATOM 568 O O . ILE A 1 74 ? -0.683 -4.459 6.070 1.00 93.12 74 ILE A O 1
ATOM 572 N N . THR A 1 75 ? -2.874 -4.073 6.289 1.00 93.75 75 THR A N 1
ATOM 573 C CA . THR A 1 75 ? -3.226 -4.849 5.096 1.00 93.75 75 THR A CA 1
ATOM 574 C C . THR A 1 75 ? -3.024 -3.985 3.853 1.00 93.75 75 THR A C 1
ATOM 576 O O . THR A 1 75 ? -3.489 -2.845 3.796 1.00 93.75 75 THR A O 1
ATOM 579 N N . TRP A 1 76 ? -2.345 -4.517 2.841 1.00 94.00 76 TRP A N 1
ATOM 580 C CA . TRP A 1 76 ? -2.029 -3.778 1.624 1.00 94.00 76 TRP A CA 1
ATOM 581 C C . TRP A 1 76 ? -2.109 -4.654 0.376 1.00 94.00 76 TRP A C 1
ATOM 583 O O . TRP A 1 76 ? -1.950 -5.874 0.431 1.00 94.00 76 TRP A O 1
ATOM 593 N N . CYS A 1 77 ? -2.331 -4.009 -0.763 1.00 94.19 77 CYS A N 1
ATOM 594 C CA . CYS A 1 77 ? -2.146 -4.600 -2.082 1.00 94.19 77 CYS A CA 1
ATOM 595 C C . CYS A 1 77 ? -1.155 -3.762 -2.887 1.00 94.19 77 CYS A C 1
ATOM 597 O O . CYS A 1 77 ? -0.942 -2.580 -2.594 1.00 94.19 77 CYS A O 1
ATOM 599 N N . ALA A 1 78 ? -0.535 -4.381 -3.889 1.00 95.25 78 ALA A N 1
ATOM 600 C CA . ALA A 1 78 ? 0.360 -3.686 -4.794 1.00 95.25 78 ALA A CA 1
ATOM 601 C C . ALA A 1 78 ? -0.132 -3.803 -6.233 1.00 95.25 78 ALA A C 1
ATOM 603 O O . ALA A 1 78 ? -0.682 -4.820 -6.645 1.00 95.25 78 ALA A O 1
ATOM 604 N N . GLY A 1 79 ? 0.118 -2.767 -7.013 1.00 94.44 79 GLY A N 1
ATOM 605 C CA . GLY A 1 79 ? 0.104 -2.861 -8.460 1.00 94.44 79 GLY A CA 1
ATOM 606 C C . GLY A 1 79 ? 1.224 -2.044 -9.064 1.00 94.44 79 GLY A C 1
ATOM 607 O O . GLY A 1 79 ? 1.962 -1.376 -8.341 1.00 94.44 79 GLY A O 1
ATOM 608 N N . ALA A 1 80 ? 1.362 -2.090 -10.380 1.00 93.62 80 ALA A N 1
ATOM 609 C CA . ALA A 1 80 ? 2.339 -1.288 -11.094 1.00 93.62 80 ALA A CA 1
ATOM 610 C C . ALA A 1 80 ? 1.749 -0.678 -12.362 1.00 93.62 80 ALA A C 1
ATOM 612 O O . ALA A 1 80 ? 0.921 -1.290 -13.037 1.00 93.62 80 ALA A O 1
ATOM 613 N N . VAL A 1 81 ? 2.210 0.527 -12.690 1.00 90.62 81 VAL A N 1
ATOM 614 C CA . VAL A 1 81 ? 2.010 1.107 -14.020 1.00 90.62 81 VAL A CA 1
ATOM 615 C C . VAL A 1 81 ? 3.062 0.488 -14.933 1.00 90.62 81 VAL A C 1
ATOM 617 O O . VAL A 1 81 ? 4.255 0.758 -14.797 1.00 90.62 81 VAL A O 1
ATOM 620 N N . ALA A 1 82 ? 2.617 -0.414 -15.800 1.00 87.25 82 ALA A N 1
ATOM 621 C CA . ALA A 1 82 ? 3.469 -1.343 -16.514 1.00 87.25 82 ALA A CA 1
ATOM 622 C C . ALA A 1 82 ? 3.838 -0.852 -17.914 1.00 87.25 82 ALA A C 1
ATOM 624 O O . ALA A 1 82 ? 2.996 -0.400 -18.690 1.00 87.25 82 ALA A O 1
ATOM 625 N N . SER A 1 83 ? 5.117 -1.018 -18.235 1.00 87.44 83 SER A N 1
ATOM 626 C CA . SER A 1 83 ? 5.716 -0.871 -19.558 1.00 87.44 83 SER A CA 1
ATOM 627 C C . SER A 1 83 ? 6.606 -2.085 -19.803 1.00 87.44 83 SER A C 1
ATOM 629 O O . SER A 1 83 ? 7.316 -2.516 -18.894 1.00 87.44 83 SER A O 1
ATOM 631 N N . MET A 1 84 ? 6.622 -2.622 -21.026 1.00 85.62 84 MET A N 1
ATOM 632 C CA . MET A 1 84 ? 7.489 -3.761 -21.370 1.00 85.62 84 MET A CA 1
ATOM 633 C C . MET A 1 84 ? 8.978 -3.458 -21.152 1.00 85.62 84 MET A C 1
ATOM 635 O O . MET A 1 84 ? 9.751 -4.367 -20.867 1.00 85.62 84 MET A O 1
ATOM 639 N N . LYS A 1 85 ? 9.369 -2.177 -21.200 1.00 87.94 85 LYS A N 1
ATOM 640 C CA . LYS A 1 85 ? 10.740 -1.717 -20.922 1.00 87.94 85 LYS A CA 1
ATOM 641 C C . LYS A 1 85 ? 11.207 -2.031 -19.496 1.00 87.94 85 LYS A C 1
ATOM 643 O O . LYS A 1 85 ? 12.403 -2.140 -19.267 1.00 87.94 85 LYS A O 1
ATOM 648 N N . ASP A 1 86 ? 10.273 -2.187 -18.560 1.00 90.38 86 ASP A N 1
ATOM 649 C CA . ASP A 1 86 ? 10.550 -2.371 -17.134 1.00 90.38 86 ASP A CA 1
ATOM 650 C C . ASP A 1 86 ? 10.205 -3.789 -16.645 1.00 90.38 86 ASP A C 1
ATOM 652 O O . ASP A 1 86 ? 10.126 -4.039 -15.439 1.00 90.38 86 ASP A O 1
ATOM 656 N N . ILE A 1 87 ? 10.002 -4.740 -17.567 1.00 90.69 87 ILE A N 1
ATOM 657 C CA . ILE A 1 87 ? 9.532 -6.095 -17.244 1.00 90.69 87 ILE A CA 1
ATOM 658 C C . ILE A 1 87 ? 10.420 -6.815 -16.223 1.00 90.69 87 ILE A C 1
ATOM 660 O O . ILE A 1 87 ? 9.908 -7.504 -15.337 1.00 90.69 87 ILE A O 1
ATOM 664 N N . ASP A 1 88 ? 11.736 -6.615 -16.285 1.00 93.56 88 ASP A N 1
ATOM 665 C CA . ASP A 1 88 ? 12.670 -7.260 -15.362 1.00 93.56 88 ASP A CA 1
ATOM 666 C C . ASP A 1 88 ? 12.540 -6.719 -13.935 1.00 93.56 88 ASP A C 1
ATOM 668 O O . ASP A 1 88 ? 12.624 -7.493 -12.980 1.00 93.56 88 ASP A O 1
ATOM 672 N N . GLN A 1 89 ? 12.211 -5.433 -13.766 1.00 94.62 89 GLN A N 1
ATOM 673 C CA . GLN A 1 89 ? 11.908 -4.868 -12.448 1.00 94.62 89 GLN A CA 1
ATOM 674 C C . GLN A 1 89 ? 10.625 -5.476 -11.869 1.00 94.62 89 GLN A C 1
ATOM 676 O O . GLN A 1 89 ? 10.564 -5.796 -10.681 1.00 94.62 89 GLN A O 1
ATOM 681 N N . PHE A 1 90 ? 9.603 -5.696 -12.702 1.00 93.12 90 PHE A N 1
ATOM 682 C CA . PHE A 1 90 ? 8.357 -6.327 -12.259 1.00 93.12 90 PHE A CA 1
ATOM 683 C C . PHE A 1 90 ? 8.548 -7.799 -11.881 1.00 93.12 90 PHE A C 1
ATOM 685 O O . PHE A 1 90 ? 8.018 -8.237 -10.858 1.00 93.12 90 PHE A O 1
ATOM 692 N N . ARG A 1 91 ? 9.338 -8.555 -12.656 1.00 93.81 91 ARG A N 1
ATOM 693 C CA . ARG A 1 91 ? 9.725 -9.936 -12.313 1.00 93.81 91 ARG A CA 1
ATOM 694 C C . ARG A 1 91 ? 10.489 -9.976 -10.994 1.00 93.81 91 ARG A C 1
ATOM 696 O O . ARG A 1 91 ? 10.158 -10.777 -10.119 1.00 93.81 91 ARG A O 1
ATOM 703 N N . TRP A 1 92 ? 11.462 -9.082 -10.832 1.00 95.75 92 TRP A N 1
ATOM 704 C CA . TRP A 1 92 ? 12.261 -8.968 -9.616 1.00 95.75 92 TRP A CA 1
ATOM 705 C C . TRP A 1 92 ? 11.399 -8.673 -8.383 1.00 95.75 92 TRP A C 1
ATOM 707 O O . TRP A 1 92 ? 11.595 -9.307 -7.342 1.00 95.75 92 TRP A O 1
ATOM 717 N N . LEU A 1 93 ? 10.423 -7.763 -8.512 1.00 95.75 93 LEU A N 1
ATOM 718 C CA . LEU A 1 93 ? 9.464 -7.434 -7.455 1.00 95.75 93 LEU A CA 1
ATOM 719 C C . LEU A 1 93 ? 8.570 -8.621 -7.121 1.00 95.75 93 LEU A C 1
ATOM 721 O O . LEU A 1 93 ? 8.447 -8.980 -5.953 1.00 95.75 93 LEU A O 1
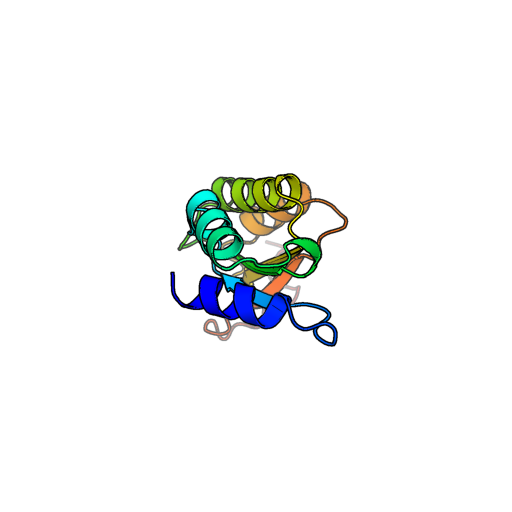ATOM 725 N N . ARG A 1 94 ? 7.967 -9.264 -8.126 1.00 93.75 94 ARG A N 1
ATOM 726 C CA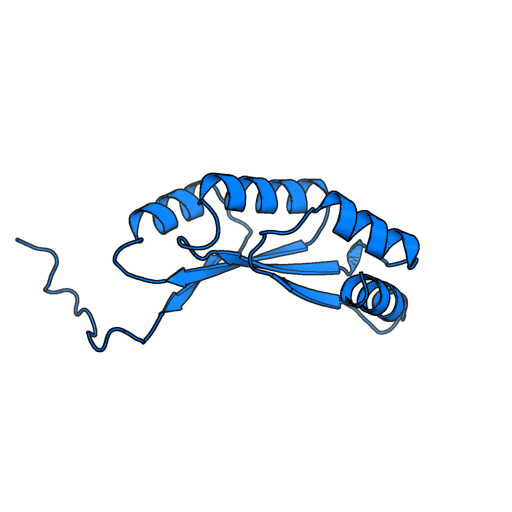 . ARG A 1 94 ? 7.050 -10.387 -7.898 1.00 93.75 94 ARG A CA 1
ATOM 727 C C . ARG A 1 94 ? 7.727 -11.556 -7.180 1.00 93.75 94 ARG A C 1
ATOM 729 O O . ARG A 1 94 ? 7.092 -12.164 -6.332 1.00 93.75 94 ARG A O 1
ATOM 736 N N . GLN A 1 95 ? 9.003 -11.827 -7.464 1.00 95.19 95 GLN A N 1
ATOM 737 C CA . GLN A 1 95 ? 9.791 -12.864 -6.776 1.00 95.19 95 GLN A CA 1
ATOM 738 C C . GLN A 1 95 ? 10.067 -12.568 -5.293 1.00 95.19 95 GLN A C 1
ATOM 740 O O . GLN A 1 95 ? 10.464 -13.469 -4.561 1.00 95.19 95 GLN A O 1
ATOM 745 N N . ARG A 1 96 ? 9.940 -11.310 -4.856 1.00 96.19 96 ARG A N 1
ATOM 746 C CA . ARG A 1 96 ? 10.318 -10.864 -3.502 1.00 96.19 96 ARG A CA 1
ATOM 747 C C . ARG A 1 96 ? 9.143 -10.368 -2.671 1.00 96.19 96 ARG A C 1
ATOM 749 O O . ARG A 1 96 ? 9.242 -10.327 -1.447 1.00 96.19 96 ARG A O 1
ATOM 756 N N . LEU A 1 97 ? 8.055 -9.957 -3.315 1.00 94.75 97 LEU A N 1
ATOM 757 C CA . LEU A 1 97 ? 6.813 -9.633 -2.630 1.00 94.75 97 LEU A CA 1
ATOM 758 C C . LEU A 1 97 ? 6.212 -10.915 -2.035 1.00 94.75 97 LEU A C 1
ATOM 760 O O . LEU A 1 97 ? 6.263 -11.957 -2.688 1.00 94.75 97 LEU A O 1
ATOM 764 N N . PRO A 1 98 ? 5.598 -10.848 -0.841 1.00 92.38 98 PRO A N 1
ATOM 765 C CA . PRO A 1 98 ? 4.953 -12.013 -0.252 1.00 92.38 98 PRO A CA 1
ATOM 766 C C . PRO A 1 98 ? 3.893 -12.615 -1.189 1.00 92.38 98 PRO A C 1
ATOM 768 O O . PRO A 1 98 ? 3.189 -11.889 -1.900 1.00 92.38 98 PRO A O 1
ATOM 771 N N . ASP A 1 99 ? 3.779 -13.943 -1.201 1.00 87.69 99 ASP A N 1
ATOM 772 C CA . ASP A 1 99 ? 2.908 -14.672 -2.134 1.00 87.69 99 ASP A CA 1
ATOM 773 C C . ASP A 1 99 ? 1.421 -14.402 -1.928 1.00 87.69 99 ASP A C 1
ATOM 775 O O . ASP A 1 99 ? 0.645 -14.401 -2.881 1.00 87.69 99 ASP A O 1
ATOM 779 N N . GLN A 1 100 ? 1.029 -14.094 -0.695 1.00 85.31 100 GLN A N 1
ATOM 780 C CA . GLN A 1 100 ? -0.340 -13.743 -0.343 1.00 85.31 100 GLN A CA 1
ATOM 781 C C . GLN A 1 100 ? -0.773 -12.362 -0.859 1.00 85.31 100 GLN A C 1
ATOM 783 O O . GLN A 1 100 ? -1.964 -12.052 -0.852 1.00 85.31 100 GLN A O 1
ATOM 788 N N . ASN A 1 101 ? 0.167 -11.506 -1.274 1.00 87.62 101 ASN A N 1
ATOM 789 C CA . ASN A 1 101 ? -0.144 -10.161 -1.739 1.00 87.62 101 ASN A CA 1
ATOM 790 C C . ASN A 1 101 ? -0.332 -10.157 -3.255 1.00 87.62 101 ASN A C 1
ATOM 792 O O . ASN A 1 101 ? 0.606 -10.350 -4.032 1.00 87.62 101 ASN A O 1
ATOM 796 N N . TYR A 1 102 ? -1.562 -9.866 -3.669 1.00 80.75 102 TYR A N 1
ATOM 797 C CA . TYR A 1 102 ? -1.900 -9.677 -5.070 1.00 80.75 102 TYR A CA 1
ATOM 798 C C . TYR A 1 102 ? -1.079 -8.523 -5.675 1.00 80.75 102 TYR A C 1
ATOM 800 O O . TYR A 1 102 ? -1.066 -7.418 -5.121 1.00 80.75 102 TYR A O 1
ATOM 808 N N . PHE A 1 103 ? -0.396 -8.795 -6.796 1.00 90.94 103 PHE A N 1
ATOM 809 C CA . PHE A 1 103 ? 0.393 -7.828 -7.564 1.00 90.94 103 PHE A CA 1
ATOM 810 C C . PHE A 1 103 ? -0.140 -7.741 -8.995 1.00 90.94 103 PHE A C 1
ATOM 812 O O . PHE A 1 103 ? 0.034 -8.674 -9.776 1.00 90.94 103 PHE A O 1
ATOM 819 N N . TRP A 1 104 ? -0.816 -6.641 -9.324 1.00 90.62 104 TRP A N 1
ATOM 820 C CA . TRP A 1 104 ? -1.478 -6.452 -10.619 1.00 90.62 104 TRP A CA 1
ATOM 821 C C . TRP A 1 104 ? -0.808 -5.359 -11.458 1.00 90.62 104 TRP A C 1
ATOM 823 O O . TRP A 1 104 ? -0.066 -4.519 -10.951 1.00 90.62 104 TRP A O 1
ATOM 833 N N . PHE A 1 105 ? -1.074 -5.357 -12.762 1.00 90.56 105 PHE A N 1
ATOM 834 C CA . PHE A 1 105 ? -0.485 -4.411 -13.7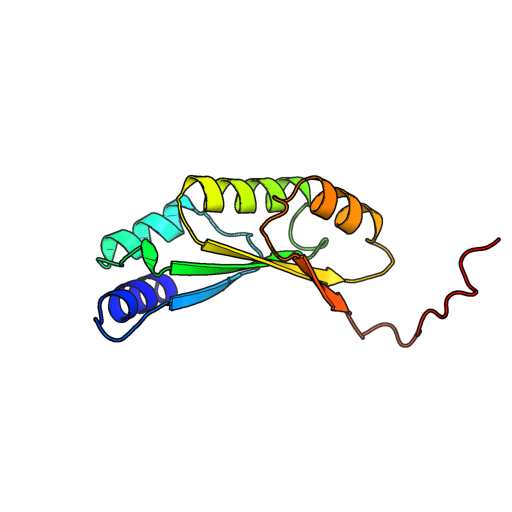07 1.00 90.56 105 PHE A CA 1
ATOM 835 C C . PHE A 1 105 ? -1.568 -3.572 -14.383 1.00 90.56 105 PHE A C 1
ATOM 837 O O . PHE A 1 105 ? -2.520 -4.127 -14.922 1.00 90.56 105 PHE A O 1
ATOM 844 N N . ASN A 1 106 ? -1.396 -2.250 -14.392 1.00 88.44 106 ASN A N 1
ATOM 845 C CA . ASN A 1 106 ? -2.108 -1.356 -15.302 1.00 88.44 106 ASN A CA 1
ATOM 846 C C . ASN A 1 106 ? -1.153 -1.027 -16.436 1.00 88.44 106 ASN A C 1
ATOM 848 O O . ASN A 1 106 ? -0.117 -0.407 -16.198 1.00 88.44 106 ASN A O 1
ATOM 852 N N . ALA A 1 107 ? -1.487 -1.435 -17.655 1.00 83.62 107 ALA A N 1
ATOM 853 C CA . ALA A 1 107 ? -0.699 -1.061 -18.817 1.00 83.62 107 ALA A CA 1
ATOM 854 C C . ALA A 1 107 ? -0.684 0.468 -18.964 1.00 83.62 107 ALA A C 1
ATOM 856 O O . ALA A 1 107 ? -1.723 1.125 -18.897 1.00 83.62 107 ALA A O 1
ATOM 857 N N . ASN A 1 108 ? 0.501 1.043 -19.156 1.00 75.50 108 ASN A N 1
ATOM 858 C CA . ASN A 1 108 ? 0.630 2.440 -19.542 1.00 75.50 108 ASN A CA 1
ATOM 859 C C . ASN A 1 108 ? 0.320 2.550 -21.045 1.00 75.50 108 ASN A C 1
ATOM 861 O O . ASN A 1 108 ? 1.228 2.485 -21.873 1.00 75.50 108 ASN A O 1
ATOM 865 N N . GLU A 1 109 ? -0.963 2.649 -21.406 1.00 62.88 109 GLU A N 1
ATOM 866 C CA . GLU A 1 109 ? -1.481 2.619 -22.791 1.00 62.88 109 GLU A CA 1
ATOM 867 C C . GLU A 1 109 ? -1.085 3.826 -23.675 1.00 62.88 109 GLU A C 1
ATOM 869 O O . GLU A 1 109 ? -1.701 4.088 -24.703 1.00 62.88 109 GLU A O 1
ATOM 874 N N . CYS A 1 110 ? -0.011 4.551 -23.355 1.00 55.09 110 CYS A N 1
ATOM 875 C CA . CYS A 1 110 ? 0.530 5.584 -24.246 1.00 55.09 110 CYS A CA 1
ATOM 876 C C . CYS A 1 110 ? 1.388 5.023 -25.399 1.00 55.09 110 CYS A C 1
ATOM 878 O O . CYS A 1 110 ? 1.768 5.781 -26.291 1.00 55.09 110 CYS A O 1
ATOM 880 N N . ALA A 1 111 ? 1.700 3.721 -25.419 1.00 55.19 111 ALA A N 1
ATOM 881 C CA . ALA A 1 111 ? 2.353 3.068 -26.554 1.00 55.19 111 ALA A CA 1
ATOM 882 C C . ALA A 1 111 ? 1.329 2.214 -27.311 1.00 55.19 111 ALA A C 1
ATOM 884 O O . ALA A 1 111 ? 0.933 1.145 -26.859 1.00 55.19 111 ALA A O 1
ATOM 885 N N . ASN A 1 112 ? 0.907 2.707 -28.473 1.00 47.66 112 ASN A N 1
ATOM 886 C CA . ASN A 1 112 ? -0.067 2.115 -29.395 1.00 47.66 112 ASN A CA 1
ATOM 887 C C . ASN A 1 112 ? 0.435 0.816 -30.080 1.00 47.66 112 ASN A C 1
ATOM 889 O O . ASN A 1 112 ? 0.163 0.571 -31.252 1.00 47.66 112 ASN A O 1
ATOM 893 N N . THR A 1 113 ? 1.200 -0.014 -29.375 1.00 55.56 113 THR A N 1
ATOM 894 C CA . THR A 1 113 ? 1.726 -1.292 -29.855 1.00 55.56 113 THR A CA 1
ATOM 895 C C . THR A 1 113 ? 1.176 -2.399 -28.971 1.00 55.56 113 THR A C 1
ATOM 897 O O . THR A 1 113 ? 1.680 -2.672 -27.883 1.00 55.56 113 THR A O 1
ATOM 900 N N . ARG A 1 114 ? 0.109 -3.054 -29.440 1.00 55.50 114 ARG A N 1
ATOM 901 C CA . ARG A 1 114 ? -0.245 -4.385 -28.940 1.00 55.50 114 ARG A CA 1
ATOM 902 C C . ARG A 1 114 ? 0.914 -5.309 -29.298 1.00 55.50 114 ARG A C 1
ATOM 904 O O . ARG A 1 114 ? 1.073 -5.640 -30.465 1.00 55.50 114 ARG A O 1
ATOM 911 N N . HIS A 1 115 ? 1.713 -5.701 -28.316 1.00 56.69 115 HIS A N 1
ATOM 912 C CA . HIS A 1 115 ? 2.738 -6.716 -28.526 1.00 56.69 115 HIS A CA 1
ATOM 913 C C . HIS A 1 115 ? 2.040 -8.076 -28.637 1.00 56.69 115 HIS A C 1
ATOM 915 O O . HIS A 1 115 ? 1.556 -8.618 -27.640 1.00 56.69 115 HIS A O 1
ATOM 921 N N . THR A 1 116 ? 1.909 -8.599 -29.855 1.00 52.41 116 THR A N 1
ATOM 922 C CA . THR A 1 116 ? 1.565 -10.007 -30.074 1.00 52.41 116 THR A CA 1
ATOM 923 C C . THR A 1 116 ? 2.807 -10.861 -29.821 1.00 52.41 116 THR A C 1
ATOM 925 O O . THR A 1 116 ? 3.937 -10.400 -29.958 1.00 52.41 116 THR A O 1
ATOM 928 N N . VAL A 1 117 ? 2.601 -12.114 -29.413 1.00 55.09 117 VAL A N 1
ATOM 929 C CA . VAL A 1 117 ? 3.629 -13.057 -28.915 1.00 55.09 117 VAL A CA 1
ATOM 930 C C . VAL A 1 117 ? 4.752 -13.364 -29.937 1.00 55.09 117 VAL A C 1
ATOM 932 O O . VAL A 1 117 ? 5.709 -14.061 -29.621 1.00 55.09 117 VAL A O 1
ATOM 935 N N . GLU A 1 118 ? 4.688 -12.818 -31.148 1.00 52.09 118 GLU A N 1
ATOM 936 C CA . GLU A 1 118 ? 5.636 -13.069 -32.239 1.00 52.09 118 GLU A CA 1
ATOM 937 C C . GLU A 1 118 ? 6.940 -12.254 -32.147 1.00 52.09 118 GLU A C 1
ATOM 939 O O . GLU A 1 118 ? 7.913 -12.600 -32.809 1.00 52.09 118 GLU A O 1
ATOM 944 N N . GLU A 1 119 ? 7.028 -11.222 -31.302 1.00 52.69 119 GLU A N 1
ATOM 945 C CA . GLU A 1 119 ? 8.186 -10.305 -31.300 1.00 52.69 119 GLU A CA 1
ATOM 946 C C . GLU A 1 119 ? 9.375 -10.725 -30.403 1.00 52.69 119 GLU A C 1
ATOM 948 O O . GLU A 1 119 ? 10.299 -9.940 -30.218 1.00 52.69 119 GLU A O 1
ATOM 953 N N . THR A 1 120 ? 9.406 -11.930 -29.811 1.00 44.94 120 THR A N 1
ATOM 954 C CA . THR A 1 120 ? 10.505 -12.339 -28.890 1.00 44.94 120 THR A CA 1
ATOM 955 C C . THR A 1 120 ? 11.300 -13.572 -29.337 1.00 44.94 120 THR A C 1
ATOM 957 O O . THR A 1 120 ? 11.915 -14.243 -28.513 1.00 44.94 120 THR A O 1
ATOM 960 N N . ILE A 1 121 ? 11.357 -13.873 -30.636 1.00 41.56 121 ILE A N 1
ATOM 961 C CA . ILE A 1 121 ? 12.357 -14.816 -31.165 1.00 41.56 121 ILE A CA 1
ATOM 962 C C . ILE A 1 121 ? 13.121 -14.148 -32.311 1.00 41.56 121 ILE A C 1
ATOM 964 O O . ILE A 1 121 ? 12.771 -14.304 -33.479 1.00 41.56 121 ILE A O 1
ATOM 968 N N . ALA A 1 122 ? 14.159 -13.394 -31.952 1.00 35.22 122 ALA A N 1
ATOM 969 C CA . ALA A 1 122 ? 15.270 -13.017 -32.821 1.00 35.22 122 ALA A CA 1
ATOM 970 C C . ALA A 1 122 ? 16.535 -12.871 -31.969 1.00 35.22 122 ALA A C 1
ATOM 972 O O . ALA A 1 122 ? 16.437 -12.243 -30.888 1.00 35.22 122 ALA A O 1
#

Radius of gyration: 16.98 Å; chains: 1; bounding box: 36×30×50 Å

Sequence (122 aa):
RYYMAALADISRYPHVQAVGIQTNASFSLMSLLESFRAGGGDISKLRLWCSFHPSQITAERFLQQCLALSAAGITWCAGAVASMKDIDQFRWLRQRLPDQNYFWFNANECANTRHTVEETIA

Secondary structure (DSSP, 8-state):
-HHHHHHHHHHTSTT---EEEEE-S-S-HHHHHHHHHHTT--GGGEEEEEEE-TTTS-HHHHHHHHHHHHHTT-EEEEEEEE-GGGHHHHHHHHTTS-TTS-EEEEE-TTS-----GGGG--

pLDDT: mean 87.73, std 14.04, range [35.22, 98.12]

Foldseek 3Di:
DVVLLVLQQVQPDPPQQADEDEDCLPDDPVVSVVNSVVSNRDQQRYEYEHEHEVVPDQLVSSLVSLVVCVVVVHHYAYEYADDPVCVVSVVVNCVRHDPPHDYYYDHPCPDVDPDDPPPPDD

Organism: Staphylococcus aureus (NCBI:txid1280)